Protein AF-A0AAV0RH30-F1 (afdb_monomer)

Organism: NCBI:txid586396

Mean predicted aligned error: 6.46 Å

Secondary structure (DSSP, 8-state):
--EEEEEEEEEETTEEEEEEEEEEEPPP-S----

Radius of gyration: 12.98 Å; Cα contacts (8 Å, |Δi|>4): 48; chains: 1; bounding box: 25×13×34 Å

Solvent-accessible surface area (backbone atoms only — not comparable to full-atom values): 2311 Å² total; per-residue (Å²): 90,72,46,80,42,70,76,33,70,45,66,59,96,88,38,84,72,49,76,63,36,70,43,76,48,81,41,68,88,76,81,76,81,130

Structure (mmCIF, N/CA/C/O backbone):
data_AF-A0AAV0RH30-F1
#
_entry.id   AF-A0AAV0RH30-F1
#
loop_
_atom_site.group_PDB
_atom_site.id
_atom_site.type_symbol
_atom_site.label_atom_id
_atom_site.label_alt_id
_atom_site.label_comp_id
_atom_site.label_asym_id
_atom_site.label_entity_id
_atom_site.label_seq_id
_atom_site.pdbx_PDB_ins_code
_atom_site.Cartn_x
_atom_site.Cartn_y
_atom_site.Cartn_z
_atom_site.occupancy
_atom_site.B_iso_or_equiv
_atom_site.auth_seq_id
_atom_site.auth_comp_id
_atom_site.a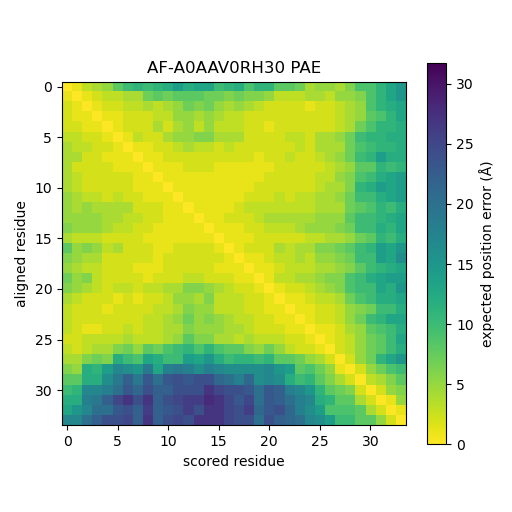uth_asym_id
_atom_site.auth_atom_id
_atom_site.pdbx_PDB_model_num
ATOM 1 N N . MET A 1 1 ? 9.622 1.113 -10.005 1.00 83.38 1 MET A N 1
ATOM 2 C CA . MET A 1 1 ? 9.937 2.103 -8.943 1.00 83.38 1 MET A CA 1
ATOM 3 C C . MET A 1 1 ? 9.481 1.562 -7.596 1.00 83.38 1 MET A C 1
ATOM 5 O O . MET A 1 1 ? 8.299 1.295 -7.457 1.00 83.38 1 MET A O 1
ATOM 9 N N . ASN A 1 2 ? 10.388 1.360 -6.639 1.00 85.44 2 ASN A N 1
ATOM 10 C CA . ASN A 1 2 ? 10.033 0.865 -5.300 1.00 85.44 2 ASN A CA 1
ATOM 11 C C . ASN A 1 2 ? 9.628 2.023 -4.380 1.00 85.44 2 ASN A C 1
ATOM 13 O O . ASN A 1 2 ? 10.180 3.114 -4.509 1.00 85.44 2 ASN A O 1
ATOM 17 N N . ILE A 1 3 ? 8.700 1.771 -3.457 1.00 89.50 3 ILE A N 1
ATOM 18 C CA . ILE A 1 3 ? 8.201 2.749 -2.482 1.00 89.50 3 ILE A CA 1
ATOM 19 C C . ILE A 1 3 ? 8.332 2.148 -1.082 1.00 89.50 3 ILE A C 1
ATOM 21 O O . ILE A 1 3 ? 7.954 0.997 -0.867 1.00 89.50 3 ILE A O 1
ATOM 25 N N . ALA A 1 4 ? 8.859 2.930 -0.145 1.00 91.50 4 ALA A N 1
ATOM 26 C CA . ALA A 1 4 ? 8.833 2.627 1.281 1.00 91.50 4 ALA A CA 1
ATOM 27 C C . ALA A 1 4 ? 7.845 3.577 1.967 1.00 91.50 4 ALA A C 1
ATOM 29 O O . ALA A 1 4 ? 7.774 4.755 1.614 1.00 91.50 4 ALA A O 1
ATOM 30 N N . MET A 1 5 ? 7.069 3.053 2.908 1.00 92.44 5 MET A N 1
ATOM 31 C CA . MET A 1 5 ? 6.068 3.779 3.680 1.00 92.44 5 MET A CA 1
ATOM 32 C C . MET A 1 5 ? 6.270 3.464 5.158 1.00 92.44 5 MET A C 1
ATOM 34 O O . MET A 1 5 ? 6.502 2.312 5.510 1.00 92.44 5 MET A O 1
ATOM 38 N N . GLU A 1 6 ? 6.142 4.470 6.012 1.00 93.44 6 GLU A N 1
ATOM 39 C CA . GLU A 1 6 ? 6.142 4.315 7.468 1.00 93.44 6 GLU A CA 1
ATOM 40 C C . GLU A 1 6 ? 4.721 4.545 7.998 1.00 93.44 6 GLU A C 1
ATOM 42 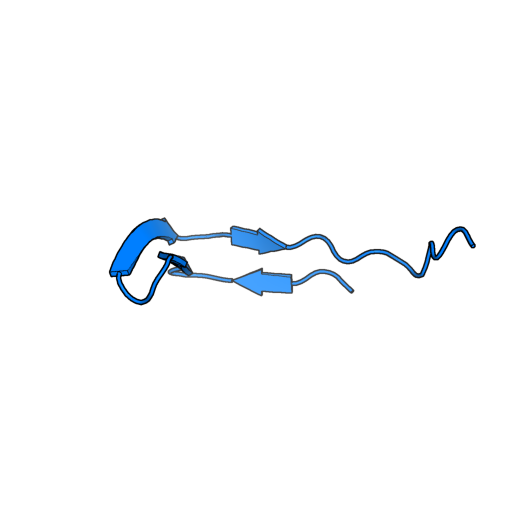O O . GLU A 1 6 ? 3.907 5.208 7.352 1.00 93.44 6 GLU A O 1
ATOM 47 N N . GLN A 1 7 ? 4.408 3.982 9.170 1.00 93.44 7 GLN A N 1
ATOM 48 C CA . GLN A 1 7 ? 3.083 4.078 9.808 1.00 93.44 7 GLN A CA 1
ATOM 49 C C . GLN A 1 7 ? 1.902 3.715 8.874 1.00 93.44 7 GLN A C 1
ATOM 51 O O . GLN A 1 7 ? 0.848 4.346 8.887 1.00 93.44 7 GLN A O 1
ATOM 56 N N . THR A 1 8 ? 2.075 2.675 8.060 1.00 94.50 8 THR A N 1
ATOM 57 C CA . THR A 1 8 ? 1.150 2.273 6.994 1.00 94.50 8 THR A CA 1
ATOM 58 C C . THR A 1 8 ? -0.128 1.636 7.537 1.00 94.50 8 THR A C 1
ATOM 60 O O . THR A 1 8 ? -0.080 0.759 8.404 1.00 94.50 8 THR A O 1
ATOM 63 N N . GLU A 1 9 ? -1.270 2.004 6.957 1.00 96.69 9 GLU A N 1
ATOM 64 C CA . GLU A 1 9 ? -2.590 1.443 7.254 1.00 96.69 9 GLU A CA 1
ATOM 65 C C . GLU A 1 9 ? -3.264 0.927 5.971 1.00 96.69 9 GLU A C 1
ATOM 67 O O . GLU A 1 9 ? -3.224 1.578 4.927 1.00 96.69 9 GLU A O 1
ATOM 72 N N . GLU A 1 10 ? -3.900 -0.243 6.040 1.00 94.06 10 GLU A N 1
ATOM 73 C CA . GLU A 1 10 ? -4.705 -0.809 4.952 1.00 94.06 10 GLU A CA 1
ATOM 74 C C . GLU A 1 10 ? -6.183 -0.571 5.229 1.00 94.06 10 GLU A C 1
ATOM 76 O O . GLU A 1 10 ? -6.717 -0.999 6.257 1.00 94.06 10 GLU A O 1
ATOM 81 N N . TYR A 1 11 ? -6.849 0.051 4.259 1.00 96.25 11 TYR A N 1
ATOM 82 C CA . TYR A 1 11 ? -8.287 0.262 4.258 1.00 96.25 11 TYR A CA 1
ATOM 83 C C . TYR A 1 11 ? -8.936 -0.576 3.158 1.00 96.25 11 TYR A C 1
ATOM 85 O O . TYR A 1 11 ? -8.547 -0.494 1.993 1.00 96.25 11 TYR A O 1
ATOM 93 N N . VAL A 1 12 ? -9.961 -1.351 3.513 1.00 96.44 12 VAL A N 1
ATOM 94 C CA . VAL A 1 12 ? -10.780 -2.118 2.563 1.00 96.44 12 VAL A CA 1
ATOM 95 C C . VAL A 1 12 ? -12.233 -1.708 2.762 1.00 96.44 12 VAL A C 1
ATOM 97 O O . VAL A 1 12 ? -12.727 -1.697 3.885 1.00 96.44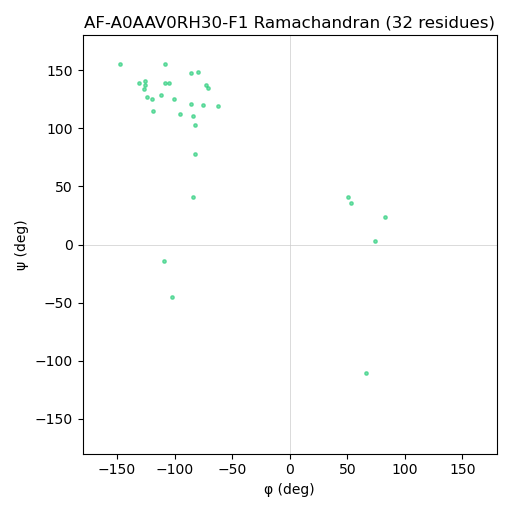 12 VAL A O 1
ATOM 100 N N . HIS A 1 13 ? -12.912 -1.311 1.683 1.00 96.50 13 HIS A N 1
ATOM 101 C CA . HIS A 1 13 ? -14.264 -0.729 1.738 1.00 96.50 13 HIS A CA 1
ATOM 102 C C . HIS A 1 13 ? -14.386 0.470 2.702 1.00 96.50 13 HIS A C 1
ATOM 104 O O . HIS A 1 13 ? -15.399 0.642 3.375 1.00 96.50 13 HIS A O 1
ATOM 110 N N . GLY A 1 14 ? -13.334 1.289 2.795 1.00 95.94 14 GLY A N 1
ATOM 111 C CA . GLY A 1 14 ? -13.304 2.468 3.668 1.00 95.94 14 GLY A CA 1
ATOM 112 C C . GLY A 1 14 ? -13.147 2.163 5.160 1.00 95.94 14 GLY A C 1
ATOM 113 O O . GLY A 1 14 ? -13.133 3.094 5.959 1.00 95.94 14 GLY A O 1
ATOM 114 N N . GLN A 1 15 ? -12.998 0.894 5.552 1.00 97.06 15 GLN A N 1
ATOM 115 C CA . GLN A 1 15 ? -12.748 0.505 6.938 1.00 97.06 15 GLN A CA 1
ATOM 116 C C . GLN A 1 15 ? -11.291 0.107 7.138 1.00 97.06 15 GLN A C 1
ATOM 118 O O . GLN A 1 15 ? -10.708 -0.585 6.299 1.00 97.06 15 GLN A O 1
ATOM 123 N N . LEU A 1 16 ? -10.722 0.536 8.267 1.00 96.38 16 LEU A N 1
ATOM 124 C CA . LEU A 1 16 ? -9.386 0.134 8.684 1.00 96.38 16 LEU A CA 1
ATOM 125 C C . LEU A 1 16 ? -9.370 -1.380 8.897 1.00 96.38 16 LEU A C 1
ATOM 127 O O . LEU A 1 16 ? -10.079 -1.904 9.755 1.00 96.38 16 LEU A O 1
ATOM 131 N N . LYS A 1 17 ? -8.535 -2.065 8.123 1.00 96.19 17 LYS A N 1
ATO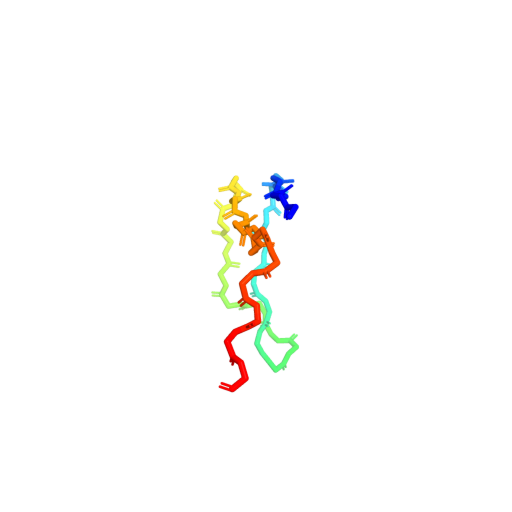M 132 C CA . LYS 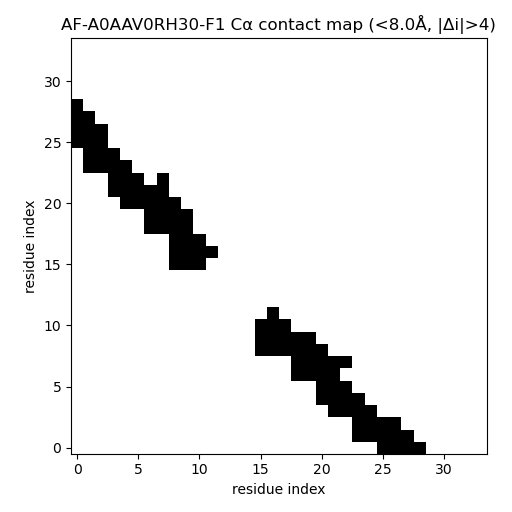A 1 17 ? -8.373 -3.513 8.190 1.00 96.19 17 LYS A CA 1
ATOM 133 C C . LYS A 1 17 ? -7.104 -3.901 8.934 1.00 96.19 17 LYS A C 1
ATOM 135 O O . LYS A 1 17 ? -7.166 -4.783 9.779 1.00 96.19 17 LYS A O 1
ATOM 140 N N . ASN A 1 18 ? -5.979 -3.245 8.643 1.00 93.69 18 ASN A N 1
ATOM 141 C CA . ASN A 1 18 ? -4.686 -3.550 9.260 1.00 93.69 18 ASN A CA 1
ATOM 142 C C . ASN A 1 18 ? -3.802 -2.309 9.414 1.00 93.69 18 ASN A C 1
ATOM 144 O O . ASN A 1 18 ? -3.919 -1.350 8.653 1.00 93.69 18 ASN A O 1
ATOM 148 N N . LYS A 1 19 ? -2.873 -2.369 10.375 1.00 95.00 19 LYS A N 1
ATOM 149 C CA . LYS A 1 19 ? -1.761 -1.423 10.530 1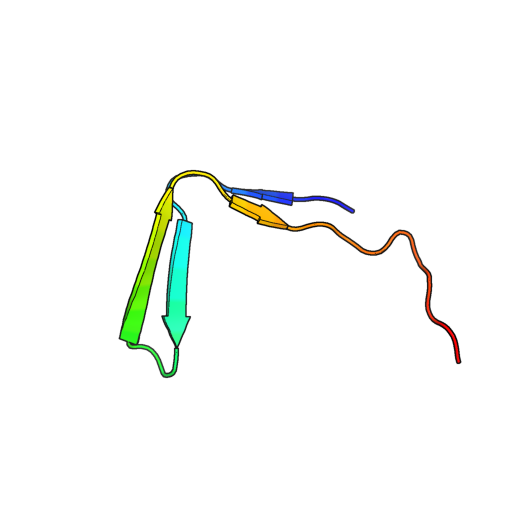.00 95.00 19 LYS A CA 1
ATOM 150 C C . LYS A 1 19 ? -0.453 -2.191 10.409 1.00 95.00 19 LYS A C 1
ATOM 152 O O . LYS A 1 19 ? -0.250 -3.158 11.137 1.00 95.00 19 LYS A O 1
ATOM 157 N N . TYR A 1 20 ? 0.412 -1.765 9.500 1.00 90.00 20 TYR A N 1
ATOM 158 C CA . TYR A 1 20 ? 1.647 -2.472 9.167 1.00 90.00 20 TYR A CA 1
ATOM 159 C C . TYR A 1 20 ? 2.911 -1.761 9.656 1.00 90.00 20 TYR A C 1
ATOM 161 O O . TYR A 1 20 ? 3.962 -2.389 9.697 1.00 90.00 20 TYR A O 1
ATOM 169 N N . GLY A 1 21 ? 2.829 -0.489 10.065 1.00 91.00 21 GLY A N 1
ATOM 170 C CA . GLY A 1 21 ? 4.030 0.280 10.392 1.00 91.00 21 GLY A CA 1
ATOM 171 C C . GLY A 1 21 ? 4.858 0.486 9.126 1.00 91.00 21 GLY A C 1
ATOM 172 O O . GLY A 1 21 ? 4.407 1.176 8.210 1.00 91.00 21 GLY A O 1
ATOM 173 N N . ASP A 1 22 ? 6.016 -0.154 9.041 1.00 94.31 22 ASP A N 1
ATOM 174 C CA . ASP A 1 22 ? 6.904 -0.015 7.890 1.00 94.31 22 ASP A CA 1
ATOM 175 C C . ASP A 1 22 ? 6.511 -1.001 6.783 1.00 94.31 22 ASP A C 1
ATOM 177 O O . ASP A 1 22 ? 6.507 -2.219 6.970 1.00 94.31 22 ASP A O 1
ATOM 181 N N . ALA A 1 23 ? 6.179 -0.476 5.605 1.00 91.62 23 ALA A N 1
ATOM 182 C CA . ALA A 1 23 ? 5.768 -1.255 4.446 1.00 91.62 23 ALA A CA 1
ATOM 183 C C . ALA A 1 23 ? 6.616 -0.917 3.216 1.00 91.62 23 ALA A C 1
ATOM 185 O O . ALA A 1 23 ? 6.926 0.240 2.938 1.00 91.62 23 ALA A O 1
ATOM 186 N N . PHE A 1 24 ? 6.947 -1.944 2.431 1.00 89.44 24 PHE A N 1
ATOM 187 C CA . PHE A 1 24 ? 7.704 -1.805 1.188 1.00 89.44 24 PHE A CA 1
ATOM 188 C C . PHE A 1 24 ? 6.872 -2.305 0.010 1.00 89.44 24 PHE A C 1
ATOM 190 O O . PHE A 1 24 ? 6.591 -3.499 -0.110 1.00 89.44 24 PHE A O 1
ATOM 197 N N . ILE A 1 25 ? 6.512 -1.397 -0.894 1.00 88.69 25 ILE A N 1
ATOM 198 C CA . ILE A 1 25 ? 5.836 -1.725 -2.146 1.00 88.69 25 ILE A CA 1
ATOM 199 C C . ILE A 1 25 ? 6.891 -1.854 -3.242 1.00 88.69 25 ILE A C 1
ATOM 201 O O . ILE A 1 25 ? 7.551 -0.886 -3.636 1.00 88.69 25 ILE A O 1
ATOM 205 N N . ARG A 1 26 ? 7.065 -3.080 -3.743 1.00 88.94 26 ARG A N 1
ATOM 206 C CA . ARG A 1 26 ? 7.951 -3.352 -4.876 1.00 88.94 26 ARG A CA 1
ATOM 207 C C . ARG A 1 26 ? 7.271 -2.889 -6.160 1.00 88.94 26 ARG A C 1
ATOM 209 O O . ARG A 1 26 ? 6.227 -3.416 -6.531 1.00 88.94 26 ARG A O 1
ATOM 216 N N . GLY A 1 27 ? 7.891 -1.953 -6.869 1.00 81.75 27 GLY A N 1
ATOM 217 C CA . GLY A 1 27 ?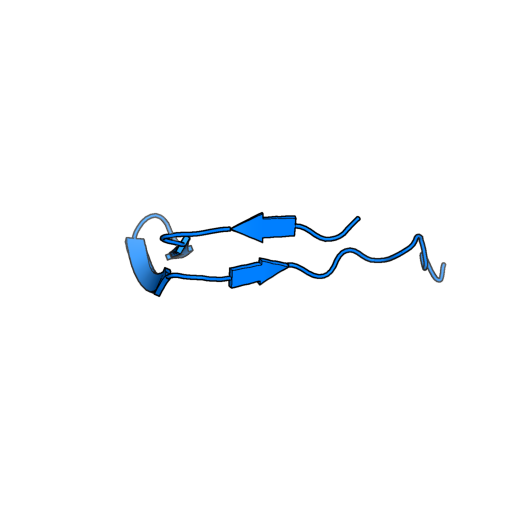 7.454 -1.622 -8.218 1.00 81.75 27 GLY A CA 1
ATOM 218 C C . GLY A 1 27 ? 7.967 -2.639 -9.223 1.00 81.75 27 GLY A C 1
ATOM 219 O O . GLY A 1 27 ? 9.071 -3.165 -9.093 1.00 81.75 27 GLY A O 1
ATOM 220 N N . ASN A 1 28 ? 7.193 -2.867 -10.273 1.00 82.94 28 ASN A N 1
ATOM 221 C CA . ASN A 1 28 ? 7.671 -3.560 -11.459 1.00 82.94 28 ASN A CA 1
ATOM 222 C C . ASN A 1 28 ? 8.649 -2.648 -12.226 1.00 82.94 28 ASN A C 1
ATOM 224 O O . ASN A 1 28 ? 8.406 -1.460 -12.430 1.00 82.94 28 ASN A O 1
ATOM 228 N N . ASN A 1 29 ? 9.787 -3.187 -12.656 1.00 70.62 29 ASN A N 1
ATOM 229 C CA . ASN A 1 29 ? 10.767 -2.451 -13.465 1.00 70.62 29 ASN A CA 1
ATOM 230 C C . ASN A 1 29 ? 10.404 -2.484 -14.965 1.00 70.62 29 ASN A C 1
ATOM 232 O O . ASN A 1 29 ? 11.274 -2.670 -15.806 1.00 70.62 29 ASN A O 1
ATOM 236 N N . GLY A 1 30 ? 9.119 -2.337 -15.311 1.00 59.97 30 GLY A N 1
ATOM 237 C CA . GLY A 1 30 ? 8.668 -2.311 -16.709 1.00 59.97 30 GLY A CA 1
ATOM 238 C C . GLY A 1 30 ? 8.468 -3.677 -17.374 1.00 59.97 30 GLY A C 1
ATOM 239 O O . GLY A 1 30 ? 8.497 -3.759 -18.596 1.00 59.97 30 GLY A O 1
ATOM 240 N N . THR A 1 31 ? 8.233 -4.756 -16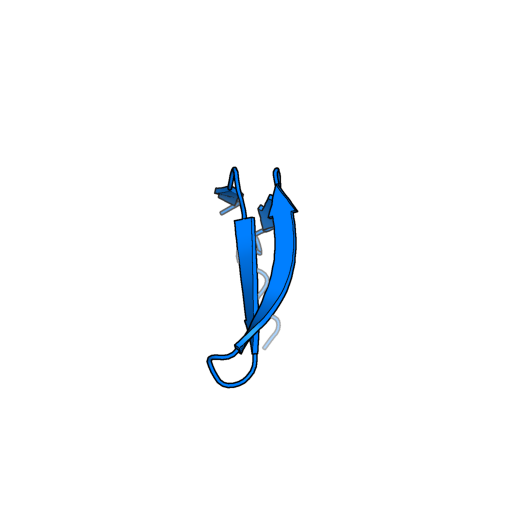.622 1.00 63.16 31 THR A N 1
ATOM 241 C CA . THR A 1 31 ? 7.794 -6.029 -17.220 1.00 63.16 31 THR A CA 1
ATOM 242 C C . THR A 1 31 ? 6.283 -5.986 -17.462 1.00 63.16 31 THR A C 1
ATOM 244 O O . THR A 1 31 ? 5.494 -6.507 -16.679 1.00 63.16 31 THR A O 1
ATOM 247 N N . ILE A 1 32 ? 5.875 -5.296 -18.528 1.00 66.56 32 ILE A N 1
ATOM 248 C CA . ILE A 1 32 ? 4.609 -5.583 -19.209 1.00 66.56 32 ILE A CA 1
ATOM 249 C C . ILE A 1 32 ? 4.919 -6.750 -20.146 1.00 66.56 32 ILE A C 1
ATOM 251 O O . ILE A 1 32 ? 5.577 -6.570 -21.167 1.00 66.56 32 ILE A O 1
ATOM 255 N N . SER A 1 33 ? 4.514 -7.959 -19.770 1.00 66.50 33 SER A N 1
ATOM 256 C CA . SER A 1 33 ? 4.335 -9.032 -20.744 1.00 66.50 33 SER A CA 1
ATOM 257 C C . SER A 1 33 ? 2.942 -8.858 -21.343 1.00 66.50 33 SER A C 1
ATOM 259 O O . SER A 1 33 ? 1.953 -8.990 -20.621 1.00 66.50 33 SER A O 1
ATOM 261 N N . SER A 1 34 ? 2.910 -8.477 -22.620 1.00 62.78 34 SER A N 1
ATOM 262 C CA . SER A 1 34 ? 1.731 -8.485 -23.495 1.00 62.78 34 SER A CA 1
ATOM 263 C C . SER A 1 34 ? 1.101 -9.866 -23.596 1.00 62.78 34 SER A C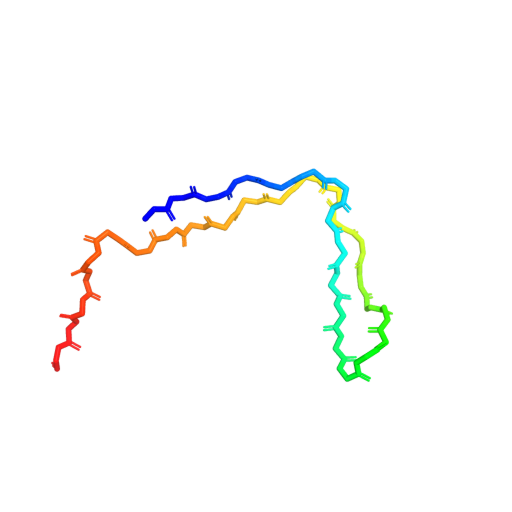 1
ATOM 265 O O . SER A 1 34 ? 1.901 -10.827 -23.690 1.00 62.78 34 SER A O 1
#

Foldseek 3Di:
DKDWDAQDFDDDPNDTDDTDGIDIDDDDPPPPDD

Sequence (34 aa):
MNIAMEQTEEYVHGQLKNKYGDAFIRGNNGTISS

pLDDT: mean 87.24, std 11.15, range [59.97, 97.06]

InterPro domains:
  IPR001163 Sm domain, eukaryotic/archaea-type [PF01423] (1-29)
  IPR010920 LSM domain superfamily [SSF50182] (1-29)
  IPR016487 Sm-like protein Lsm6/SmF [PTHR11021] (1-30)

Nearest PDB structures (foldseek):
  4f7u-assembly2_I  TM=8.782E-01  e=7.023E-01  Xenopus laevis